Protein AF-W5SYW7-F1 (afdb_monomer_lite)

Radius of gyration: 15.87 Å; chains: 1; bounding box: 32×32×48 Å

Structure (mmCIF, N/CA/C/O backbone):
data_AF-W5SYW7-F1
#
_entry.id   AF-W5SYW7-F1
#
loop_
_atom_site.group_PDB
_atom_site.id
_atom_site.type_symbol
_atom_site.label_atom_id
_atom_site.label_alt_id
_atom_site.label_comp_id
_atom_site.label_asym_id
_atom_site.label_entity_id
_atom_site.label_seq_id
_atom_site.pdbx_PDB_ins_code
_atom_site.Cartn_x
_atom_site.Cartn_y
_atom_site.Cartn_z
_atom_site.occupancy
_atom_site.B_iso_or_equiv
_atom_site.auth_seq_id
_atom_site.auth_comp_id
_atom_site.auth_asym_id
_atom_site.auth_atom_id
_atom_site.pdbx_PDB_model_num
ATOM 1 N N . PHE A 1 1 ? -12.597 -3.286 10.436 1.00 95.12 1 PHE A N 1
ATOM 2 C CA . PHE A 1 1 ? -11.379 -3.045 9.643 1.00 95.12 1 PHE A CA 1
ATOM 3 C C . PHE A 1 1 ? -10.187 -2.833 10.575 1.00 95.12 1 PHE A C 1
ATOM 5 O O . PHE A 1 1 ? -10.338 -2.156 11.588 1.00 95.12 1 PHE A O 1
ATOM 12 N N . LEU A 1 2 ? -9.051 -3.466 10.286 1.00 96.25 2 LEU A N 1
ATOM 13 C CA . LEU A 1 2 ? -7.802 -3.443 11.066 1.00 96.25 2 LEU A CA 1
ATOM 14 C C . LEU A 1 2 ? -6.647 -2.759 10.312 1.00 96.25 2 LEU A C 1
ATOM 16 O O . LEU A 1 2 ? -5.573 -2.573 10.881 1.00 96.25 2 LEU A O 1
ATOM 20 N N . GLY A 1 3 ? -6.839 -2.409 9.040 1.00 96.50 3 GLY A N 1
ATOM 21 C CA . GLY A 1 3 ? -5.855 -1.696 8.229 1.00 96.50 3 GLY A CA 1
ATOM 22 C C . GLY A 1 3 ? -5.558 -2.381 6.901 1.00 96.50 3 GLY A C 1
ATOM 23 O O . GLY A 1 3 ? -6.062 -3.470 6.622 1.00 96.50 3 GLY A O 1
ATOM 24 N N . ILE A 1 4 ? -4.720 -1.718 6.110 1.00 97.69 4 ILE A N 1
ATOM 25 C CA . ILE A 1 4 ? -4.227 -2.194 4.814 1.00 97.69 4 ILE A CA 1
ATOM 26 C C . ILE A 1 4 ? -2.773 -2.649 4.961 1.00 97.69 4 ILE A C 1
ATOM 28 O O . ILE A 1 4 ? -2.023 -2.130 5.790 1.00 97.69 4 ILE A O 1
ATOM 32 N N . SER A 1 5 ? -2.356 -3.637 4.179 1.00 96.31 5 SER A N 1
ATOM 33 C CA . SER A 1 5 ? -0.953 -4.035 4.048 1.00 96.31 5 SER A CA 1
ATOM 34 C C . SER A 1 5 ? -0.642 -4.442 2.610 1.00 96.31 5 SER A C 1
ATOM 36 O O . SER A 1 5 ? -1.509 -4.954 1.910 1.00 96.31 5 SER A O 1
ATOM 38 N N . TYR A 1 6 ? 0.596 -4.225 2.167 1.00 95.75 6 TYR A N 1
ATOM 39 C CA . TYR A 1 6 ? 1.054 -4.609 0.831 1.00 95.75 6 TYR A CA 1
ATOM 40 C C . TYR A 1 6 ? 2.070 -5.727 0.934 1.00 95.75 6 TYR A C 1
ATOM 42 O O . TYR A 1 6 ? 2.995 -5.680 1.750 1.00 95.75 6 TYR A O 1
ATOM 50 N N . TRP A 1 7 ? 1.933 -6.712 0.060 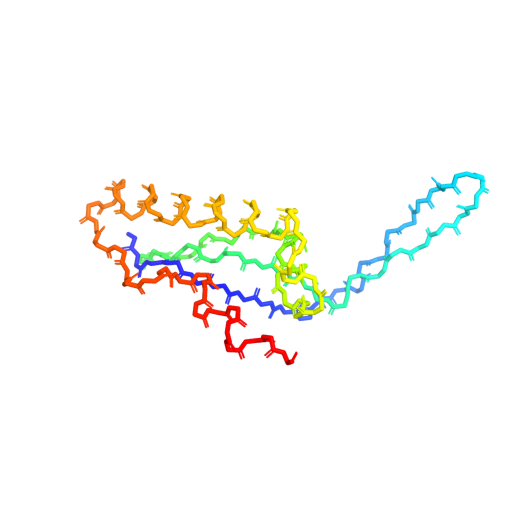1.00 93.31 7 TRP A N 1
ATOM 51 C CA . TRP A 1 7 ? 2.792 -7.882 0.071 1.00 93.31 7 TRP A CA 1
ATOM 52 C C . TRP A 1 7 ? 2.964 -8.448 -1.333 1.00 93.31 7 TRP A C 1
ATOM 54 O O . TRP A 1 7 ? 2.255 -8.11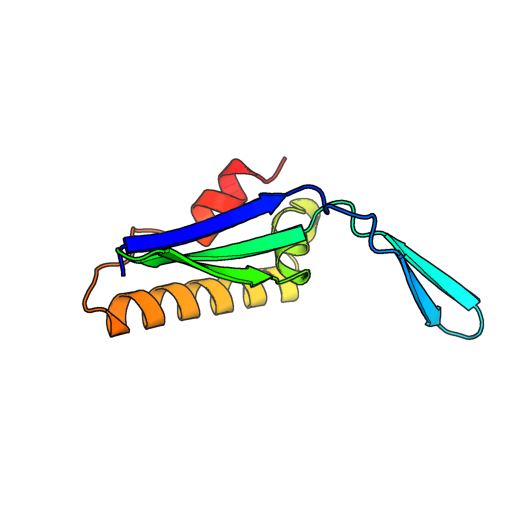3 -2.282 1.00 93.31 7 TRP A O 1
ATOM 64 N N . TYR A 1 8 ? 3.939 -9.340 -1.450 1.00 91.44 8 TYR A N 1
ATOM 65 C CA . TYR A 1 8 ? 4.051 -10.234 -2.585 1.00 91.44 8 TYR A CA 1
ATOM 66 C C . TYR A 1 8 ? 4.451 -11.618 -2.099 1.00 91.44 8 TYR A C 1
ATOM 68 O O . TYR A 1 8 ? 5.140 -11.758 -1.087 1.00 91.44 8 TYR A O 1
ATOM 76 N N . ARG A 1 9 ? 4.055 -12.645 -2.844 1.00 87.50 9 ARG A N 1
ATOM 77 C CA . ARG A 1 9 ? 4.486 -14.028 -2.611 1.00 87.50 9 ARG A CA 1
ATOM 78 C C . ARG A 1 9 ? 4.919 -14.681 -3.912 1.00 87.50 9 ARG A C 1
ATOM 80 O O . ARG A 1 9 ? 4.524 -14.234 -4.989 1.00 87.50 9 ARG A O 1
ATOM 87 N N . LYS A 1 10 ? 5.723 -15.740 -3.815 1.00 84.31 10 LYS A N 1
ATOM 88 C CA . LYS A 1 10 ? 5.916 -16.633 -4.960 1.00 84.31 10 LYS A CA 1
ATOM 89 C C . LYS A 1 10 ? 4.565 -17.284 -5.284 1.00 84.31 10 LYS A C 1
ATOM 91 O O . LYS A 1 10 ? 3.851 -17.652 -4.346 1.00 84.31 10 LYS A O 1
ATOM 96 N N . PRO A 1 11 ? 4.173 -17.364 -6.561 1.00 79.25 11 PRO A N 1
ATOM 97 C CA . PRO A 1 11 ? 2.957 -18.073 -6.921 1.00 79.25 11 PRO A CA 1
ATOM 98 C C . PRO A 1 11 ? 3.094 -19.563 -6.583 1.00 79.25 11 PRO A C 1
ATOM 100 O O . PRO A 1 11 ? 4.196 -20.106 -6.596 1.00 79.25 11 PRO A O 1
ATOM 103 N N . ILE A 1 12 ? 1.965 -20.213 -6.287 1.00 73.75 12 ILE A N 1
ATOM 104 C CA . ILE A 1 12 ? 1.912 -21.659 -6.001 1.00 73.75 12 ILE A CA 1
ATOM 105 C C . ILE A 1 12 ? 2.274 -22.462 -7.263 1.00 73.75 12 ILE A C 1
ATOM 107 O O . ILE A 1 12 ? 2.941 -23.485 -7.179 1.00 73.75 12 ILE A O 1
ATOM 111 N N . GLN A 1 13 ? 1.899 -21.947 -8.436 1.00 69.69 13 GLN A N 1
ATOM 112 C CA . GLN A 1 13 ? 2.277 -22.472 -9.742 1.00 69.69 13 GLN A CA 1
ATOM 113 C C . GLN A 1 13 ? 2.750 -21.314 -10.621 1.00 69.69 13 GLN A C 1
ATOM 115 O O . GLN A 1 13 ? 2.144 -20.244 -10.605 1.00 69.69 13 GLN A O 1
ATOM 120 N N . ASN A 1 14 ? 3.830 -21.503 -11.381 1.00 67.19 14 ASN A N 1
ATOM 121 C CA . ASN A 1 14 ? 4.315 -20.472 -12.297 1.00 67.19 14 ASN A CA 1
ATOM 122 C C . ASN A 1 14 ? 3.221 -20.129 -13.317 1.00 67.19 14 ASN A C 1
ATOM 124 O O . ASN A 1 14 ? 2.874 -20.952 -14.161 1.00 67.19 14 ASN A O 1
ATOM 128 N N . VAL A 1 15 ? 2.686 -18.910 -13.235 1.00 66.19 15 VAL A N 1
ATOM 129 C CA . VAL A 1 15 ? 1.710 -18.413 -14.207 1.00 66.19 15 VAL A CA 1
ATOM 130 C C . VAL A 1 15 ? 2.489 -17.967 -15.439 1.00 66.19 15 VAL A C 1
ATOM 132 O O . VAL A 1 15 ? 3.239 -16.988 -15.379 1.00 66.19 15 VAL A O 1
ATOM 135 N N . ILE A 1 16 ? 2.347 -18.728 -16.525 1.00 69.69 16 ILE A N 1
ATOM 136 C CA . ILE A 1 16 ? 2.914 -18.424 -17.840 1.00 69.69 16 ILE A CA 1
ATOM 137 C C . ILE A 1 16 ? 1.766 -17.953 -18.727 1.00 69.69 16 ILE A C 1
ATOM 139 O O . ILE A 1 16 ? 0.947 -18.762 -19.162 1.00 69.69 16 ILE A O 1
ATOM 143 N N . THR A 1 17 ? 1.713 -16.658 -19.018 1.00 72.38 17 THR A N 1
ATOM 144 C CA . THR A 1 17 ? 0.730 -16.105 -19.953 1.00 72.38 17 THR A CA 1
ATOM 145 C C . THR A 1 17 ? 1.383 -15.973 -21.319 1.00 72.38 17 THR A C 1
ATOM 147 O O . THR A 1 17 ? 2.321 -15.195 -21.495 1.00 72.38 17 THR A O 1
ATOM 150 N N . LYS A 1 18 ? 0.906 -16.746 -22.297 1.00 80.75 18 LYS A N 1
ATOM 151 C CA . LYS A 1 18 ? 1.318 -16.610 -23.699 1.00 80.75 18 LYS A CA 1
ATOM 152 C C . LYS A 1 18 ? 0.406 -15.596 -24.386 1.00 80.75 18 LYS A C 1
ATOM 154 O O . LYS A 1 18 ? -0.808 -15.675 -24.230 1.00 80.75 18 LYS A O 1
ATOM 159 N N . TYR A 1 19 ? 0.979 -14.660 -25.128 1.00 79.62 19 TYR A N 1
ATOM 160 C CA . TYR A 1 19 ? 0.235 -13.666 -25.898 1.00 79.62 19 TYR A CA 1
ATOM 161 C C . TYR A 1 19 ? 0.952 -13.374 -27.214 1.00 79.62 19 TYR A C 1
ATOM 163 O O . TYR A 1 19 ? 2.168 -13.532 -27.322 1.00 79.62 19 TYR A O 1
ATOM 171 N N . GLN A 1 20 ? 0.193 -12.965 -28.223 1.00 80.69 20 GLN A N 1
ATOM 172 C CA . GLN A 1 20 ? 0.721 -12.652 -29.543 1.00 80.69 20 GLN A CA 1
ATOM 173 C C . GLN A 1 20 ? 0.835 -11.135 -29.690 1.00 80.69 20 GLN A C 1
ATOM 175 O O . GLN A 1 20 ? -0.135 -10.412 -29.476 1.00 80.69 20 GLN A O 1
ATOM 180 N N . GLU A 1 21 ? 2.019 -10.650 -30.048 1.00 82.75 21 GLU A N 1
ATOM 181 C CA . GLU A 1 21 ? 2.275 -9.232 -30.303 1.00 82.75 21 GLU A CA 1
ATOM 182 C C . GLU A 1 21 ? 2.998 -9.115 -31.647 1.00 82.75 21 GLU A C 1
ATOM 184 O O . GLU A 1 21 ? 4.073 -9.685 -31.824 1.00 82.75 21 GLU A O 1
ATOM 189 N N . ASN A 1 22 ? 2.388 -8.423 -32.614 1.00 85.69 22 ASN A N 1
ATOM 190 C CA . ASN A 1 22 ? 2.909 -8.260 -33.981 1.00 85.69 22 ASN A CA 1
ATOM 191 C C . ASN A 1 22 ? 3.267 -9.588 -34.682 1.00 85.69 22 ASN A C 1
ATOM 193 O O . ASN A 1 22 ? 4.288 -9.688 -35.354 1.00 85.69 22 ASN A O 1
ATOM 197 N N . GLY A 1 23 ? 2.455 -10.633 -34.489 1.00 85.62 23 GLY A N 1
ATOM 198 C CA . GLY A 1 23 ? 2.700 -11.955 -35.084 1.00 85.62 23 GLY A CA 1
ATOM 199 C C . GLY A 1 23 ? 3.752 -12.805 -34.362 1.00 85.62 23 GLY A C 1
ATOM 200 O O . GLY A 1 23 ? 3.905 -13.977 -34.691 1.00 85.62 23 GLY A O 1
ATOM 201 N N . VAL A 1 24 ? 4.429 -12.264 -33.344 1.00 86.56 24 VAL A N 1
ATOM 202 C CA . VAL A 1 24 ? 5.412 -12.995 -32.537 1.00 86.56 24 VAL A CA 1
ATOM 203 C C . VAL A 1 24 ? 4.761 -13.474 -31.243 1.00 86.56 24 VAL A C 1
ATOM 205 O O . VAL A 1 24 ? 4.181 -12.689 -30.488 1.00 86.56 24 VAL A O 1
ATOM 208 N N . MET A 1 25 ? 4.879 -14.772 -30.963 1.00 85.38 25 MET A N 1
ATOM 209 C CA . MET A 1 25 ? 4.448 -15.351 -29.692 1.00 85.38 25 MET A CA 1
ATOM 210 C C . MET A 1 25 ? 5.406 -14.938 -28.574 1.00 85.38 25 MET A C 1
ATOM 212 O O . MET A 1 25 ? 6.587 -15.282 -28.588 1.00 85.38 25 MET A O 1
ATOM 216 N N . LYS A 1 26 ? 4.882 -14.225 -27.579 1.00 82.94 26 LYS A N 1
ATOM 217 C CA . LYS A 1 26 ? 5.585 -13.854 -26.350 1.00 82.94 26 LYS A CA 1
ATOM 218 C C . LYS A 1 26 ? 5.001 -14.618 -25.168 1.00 82.94 26 LYS A C 1
ATOM 220 O O . LYS A 1 26 ? 3.832 -14.996 -25.161 1.00 82.94 26 LYS A O 1
ATOM 225 N N . ALA A 1 27 ? 5.827 -14.848 -24.156 1.00 74.12 27 ALA A N 1
ATOM 226 C CA . ALA A 1 27 ? 5.402 -15.432 -22.893 1.00 74.12 27 ALA A CA 1
ATOM 227 C C . ALA A 1 27 ? 5.850 -14.525 -21.747 1.00 74.12 27 ALA A C 1
ATOM 229 O O . ALA A 1 27 ? 7.020 -14.153 -21.671 1.00 74.12 27 ALA A O 1
ATOM 230 N N . SER A 1 28 ? 4.928 -14.173 -20.855 1.00 66.00 28 SER A N 1
ATOM 231 C CA . SER A 1 28 ? 5.242 -13.501 -19.599 1.00 66.00 28 SER A CA 1
ATOM 232 C C . SER A 1 28 ? 5.117 -14.489 -18.446 1.00 66.00 28 SER A C 1
ATOM 234 O O . SER A 1 28 ? 4.141 -15.229 -18.325 1.00 66.00 28 SER A O 1
ATOM 236 N N . THR A 1 29 ? 6.140 -14.521 -17.597 1.00 67.06 29 THR A N 1
ATOM 237 C CA . THR A 1 29 ? 6.149 -15.328 -16.376 1.00 67.06 29 THR A CA 1
ATOM 238 C C . THR A 1 29 ? 5.983 -14.416 -15.171 1.00 67.06 29 THR A C 1
ATOM 240 O O . THR A 1 29 ? 6.785 -13.497 -14.976 1.00 67.06 29 THR A O 1
ATOM 243 N N . PHE A 1 30 ? 4.998 -14.685 -14.320 1.00 67.50 30 PHE A N 1
ATOM 244 C CA . PHE A 1 30 ? 4.863 -13.976 -13.049 1.00 67.50 30 PHE A CA 1
ATOM 245 C C . PHE A 1 30 ? 5.705 -14.673 -11.980 1.00 67.50 30 PHE A C 1
ATOM 247 O O . PHE A 1 30 ? 5.296 -15.681 -11.421 1.00 67.50 30 PHE A O 1
ATOM 254 N N . SER A 1 31 ? 6.888 -14.137 -11.668 1.00 73.75 31 SER A N 1
ATOM 255 C CA . SER A 1 31 ? 7.747 -14.682 -10.598 1.00 73.75 31 SER A CA 1
ATOM 256 C C . SER A 1 31 ? 7.235 -14.356 -9.189 1.00 73.75 31 SER A C 1
ATOM 258 O O . SER A 1 31 ? 7.611 -15.005 -8.209 1.00 73.75 31 SER A O 1
ATOM 260 N N . LYS A 1 32 ? 6.375 -13.337 -9.080 1.00 85.06 32 LYS A N 1
ATOM 261 C CA . LYS A 1 32 ? 5.756 -12.860 -7.844 1.00 85.06 32 LYS A CA 1
ATOM 262 C C . LYS A 1 32 ? 4.326 -12.424 -8.117 1.00 85.06 32 LYS A C 1
ATOM 264 O O . LYS A 1 32 ? 4.048 -11.774 -9.122 1.00 85.06 32 LYS A O 1
ATOM 269 N N . VAL A 1 33 ? 3.449 -12.735 -7.175 1.00 86.94 33 VAL A N 1
ATOM 270 C CA . VAL A 1 33 ? 2.065 -12.270 -7.146 1.00 86.94 33 VAL A CA 1
ATOM 271 C C . VAL A 1 33 ? 1.961 -11.194 -6.076 1.00 86.94 33 VAL A C 1
ATOM 273 O O . VAL A 1 33 ? 2.238 -11.457 -4.904 1.00 86.94 33 VAL A O 1
ATOM 276 N N . TYR A 1 34 ? 1.598 -9.990 -6.503 1.00 90.88 34 TYR A N 1
ATOM 277 C CA . TYR A 1 34 ? 1.491 -8.796 -5.672 1.00 90.88 34 TYR A CA 1
ATOM 278 C C . TYR A 1 34 ? 0.044 -8.584 -5.252 1.00 90.88 34 TYR A C 1
ATOM 280 O O . TYR A 1 34 ? -0.874 -8.843 -6.034 1.00 90.88 34 TYR A O 1
ATOM 288 N N . TYR A 1 35 ? -0.163 -8.137 -4.017 1.00 92.94 35 TYR A N 1
ATOM 289 C CA . TYR A 1 35 ? -1.505 -7.931 -3.498 1.00 92.94 35 TYR A CA 1
ATOM 290 C C . TYR A 1 35 ? -1.580 -6.862 -2.415 1.00 92.94 35 TYR A C 1
ATOM 292 O O . TYR A 1 35 ? -0.615 -6.587 -1.695 1.00 92.94 35 TYR A O 1
ATOM 300 N N . ILE A 1 36 ? -2.783 -6.307 -2.302 1.00 95.69 36 ILE A N 1
ATOM 301 C CA . ILE A 1 36 ? -3.241 -5.491 -1.186 1.00 95.69 36 ILE A CA 1
ATOM 302 C C . ILE A 1 36 ? -4.046 -6.401 -0.259 1.00 95.69 36 ILE A C 1
ATOM 304 O O . ILE A 1 36 ? -4.976 -7.079 -0.695 1.00 95.69 36 ILE A O 1
ATOM 308 N N . GLU A 1 37 ? -3.690 -6.433 1.015 1.00 97.12 37 GLU A N 1
ATOM 309 C CA . GLU A 1 37 ? -4.442 -7.111 2.063 1.00 97.12 37 GLU A CA 1
ATOM 310 C C . GLU A 1 37 ? -5.267 -6.084 2.843 1.00 97.12 37 GLU A C 1
ATOM 312 O O . GLU A 1 37 ? -4.717 -5.198 3.500 1.00 97.12 37 GLU A O 1
ATOM 317 N N . PHE A 1 38 ? -6.589 -6.233 2.816 1.00 97.62 38 PHE A N 1
ATOM 318 C CA . PHE A 1 38 ? -7.506 -5.511 3.694 1.00 97.62 38 PHE A CA 1
ATOM 319 C C . PHE A 1 38 ? -7.823 -6.397 4.895 1.00 97.62 38 PHE A C 1
ATOM 321 O O . PHE A 1 38 ? -8.473 -7.435 4.759 1.00 97.62 38 PHE A O 1
ATOM 328 N N . ARG A 1 39 ? -7.361 -6.000 6.081 1.00 97.44 39 ARG A N 1
ATOM 329 C CA . ARG A 1 39 ? -7.456 -6.819 7.295 1.00 97.44 39 ARG A CA 1
ATOM 330 C C . ARG A 1 39 ? -8.725 -6.504 8.077 1.00 97.44 39 ARG A C 1
ATOM 332 O O . ARG A 1 39 ? -9.070 -5.338 8.297 1.00 97.44 39 ARG A O 1
ATOM 339 N N . PHE A 1 40 ? -9.388 -7.529 8.593 1.00 97.12 40 PHE A N 1
ATOM 340 C CA . PHE A 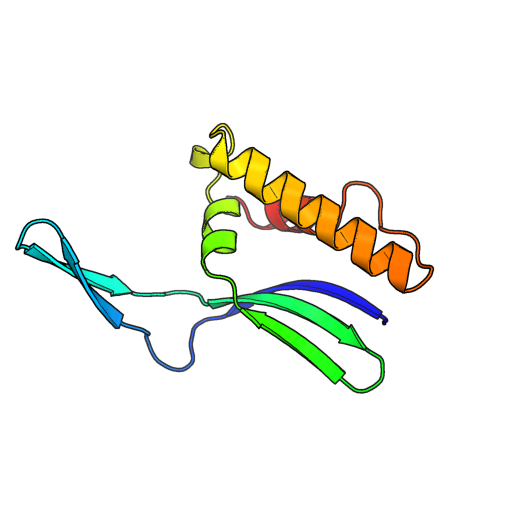1 40 ? -10.586 -7.435 9.428 1.00 97.12 40 PHE A CA 1
ATOM 341 C C . PHE A 1 40 ? -10.477 -8.379 10.631 1.00 97.12 40 PHE A C 1
ATOM 343 O O . PHE A 1 40 ? -9.619 -9.250 10.687 1.00 97.12 40 PHE A O 1
ATOM 350 N N . LYS A 1 41 ? -11.360 -8.218 11.627 1.00 96.69 41 LYS A N 1
ATOM 351 C CA . LYS A 1 41 ? -11.339 -9.064 12.835 1.00 96.69 41 LYS A CA 1
ATOM 352 C C . LYS A 1 41 ? -11.595 -10.549 12.538 1.00 96.69 41 LYS A C 1
ATOM 354 O O . LYS A 1 41 ? -11.092 -11.397 13.255 1.00 96.69 41 LYS A O 1
ATOM 359 N N . LYS A 1 42 ? -12.394 -10.844 11.508 1.00 96.38 42 LYS A N 1
ATOM 360 C CA . LYS A 1 42 ? -12.810 -12.204 11.132 1.00 96.38 42 LYS A CA 1
ATOM 361 C C . LYS A 1 42 ? -12.034 -12.771 9.932 1.00 96.38 42 LYS A C 1
ATOM 363 O O . LYS A 1 42 ? -12.444 -13.781 9.379 1.00 96.38 42 LYS A O 1
ATOM 368 N N . GLY A 1 43 ? -10.958 -12.111 9.501 1.00 96.31 43 GLY A N 1
ATOM 369 C CA . GLY A 1 43 ? -10.167 -12.528 8.341 1.00 96.31 43 GLY A CA 1
ATOM 370 C C . GLY A 1 43 ? -9.686 -11.354 7.494 1.00 96.31 43 GLY A C 1
ATOM 371 O O . GLY A 1 43 ? -9.787 -10.198 7.904 1.00 96.31 43 GLY A O 1
ATOM 372 N N . SER A 1 44 ? -9.191 -11.653 6.297 1.00 97.00 44 SER A N 1
ATOM 373 C CA . SER A 1 44 ? -8.645 -10.664 5.364 1.00 97.00 44 SER A CA 1
ATOM 374 C C . SER A 1 44 ? -9.228 -10.841 3.965 1.00 97.00 44 SER A C 1
ATOM 376 O O . SER A 1 44 ? -9.532 -11.956 3.545 1.00 97.00 44 SER A O 1
ATOM 378 N N . VAL A 1 45 ? -9.346 -9.735 3.232 1.00 96.38 45 VAL A N 1
ATOM 379 C CA . VAL A 1 45 ? -9.637 -9.730 1.793 1.00 96.38 45 VAL A CA 1
ATOM 380 C C . VAL A 1 45 ? -8.341 -9.424 1.050 1.00 96.38 45 VAL A C 1
ATOM 382 O O . VAL A 1 45 ? -7.687 -8.419 1.330 1.00 96.38 45 VAL A O 1
ATOM 385 N N . PHE A 1 46 ? -7.975 -10.286 0.103 1.00 93.62 46 PHE A N 1
ATOM 386 C CA . PHE A 1 46 ? -6.766 -10.147 -0.706 1.00 93.62 46 PHE A CA 1
ATOM 387 C C . PHE A 1 46 ? -7.129 -9.688 -2.117 1.00 93.62 46 PHE A C 1
ATOM 389 O O . PHE A 1 46 ? -7.835 -10.390 -2.837 1.00 93.62 46 PHE A O 1
ATOM 396 N N . CYS A 1 47 ? -6.626 -8.525 -2.519 1.00 92.19 47 CYS A N 1
ATOM 397 C CA . CYS A 1 47 ? -6.793 -7.990 -3.865 1.00 92.19 47 CYS A CA 1
ATOM 398 C C . CYS A 1 47 ? -5.480 -8.133 -4.637 1.00 92.19 47 CYS A C 1
ATOM 400 O O . CYS A 1 47 ? -4.496 -7.462 -4.326 1.00 92.19 47 CYS A O 1
ATOM 402 N N . TYR A 1 48 ? -5.458 -9.033 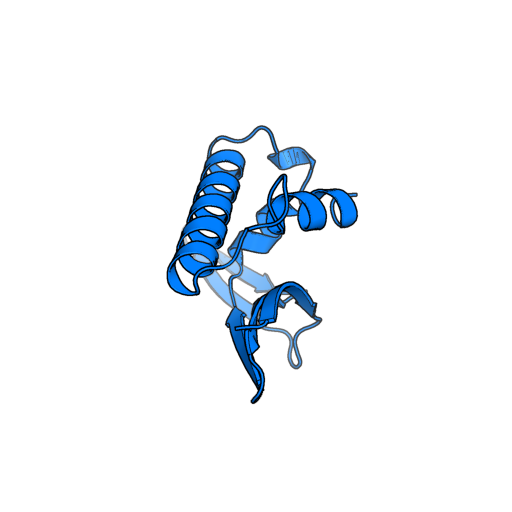-5.617 1.00 88.44 48 TYR A N 1
ATOM 403 C CA . TYR A 1 48 ? -4.281 -9.315 -6.435 1.00 88.44 48 TYR A CA 1
ATOM 404 C C . TYR A 1 48 ? -4.182 -8.330 -7.600 1.00 88.44 48 TYR A C 1
ATOM 406 O O . TYR A 1 48 ? -5.101 -8.244 -8.409 1.00 88.44 48 TYR A O 1
ATOM 414 N N . ILE A 1 49 ? -3.071 -7.594 -7.681 1.00 87.06 49 ILE A N 1
ATOM 415 C CA . ILE A 1 49 ? -2.858 -6.536 -8.680 1.00 87.06 49 ILE A CA 1
ATOM 416 C C . ILE A 1 49 ? -1.419 -6.629 -9.188 1.00 87.06 49 ILE A C 1
ATOM 418 O O . ILE A 1 49 ? -0.469 -6.384 -8.440 1.00 87.06 49 ILE A O 1
ATOM 422 N N . GLY A 1 50 ? -1.242 -6.983 -10.462 1.00 82.69 50 GLY A N 1
ATOM 423 C CA . GLY A 1 50 ? 0.081 -7.190 -11.059 1.00 82.69 50 GLY A CA 1
ATOM 424 C C . GLY A 1 50 ? 0.870 -5.892 -11.228 1.00 82.69 50 GLY A C 1
ATOM 425 O O . GLY A 1 50 ? 2.087 -5.864 -11.042 1.00 82.69 50 GLY A O 1
ATOM 426 N N . GLU A 1 51 ? 0.179 -4.794 -11.510 1.00 84.81 51 GLU A N 1
ATOM 427 C CA . GLU A 1 51 ? 0.734 -3.473 -11.800 1.00 84.81 51 GLU A CA 1
ATOM 428 C C . GLU A 1 51 ? 1.468 -2.867 -10.597 1.00 84.81 51 GLU A C 1
ATOM 430 O O . GLU A 1 51 ? 2.403 -2.090 -10.781 1.00 84.81 51 GLU A O 1
ATOM 435 N N . ILE A 1 52 ? 1.141 -3.281 -9.365 1.00 89.00 52 ILE A N 1
ATOM 436 C CA . ILE A 1 52 ? 1.858 -2.858 -8.148 1.00 89.00 52 ILE A CA 1
ATOM 437 C C . ILE A 1 52 ? 3.336 -3.274 -8.202 1.00 89.00 52 ILE A C 1
ATOM 439 O O . ILE A 1 52 ? 4.191 -2.594 -7.635 1.00 89.00 52 ILE A O 1
ATOM 443 N N . SER A 1 53 ? 3.674 -4.338 -8.941 1.00 88.12 53 SER A N 1
ATOM 444 C CA . SER A 1 53 ? 5.068 -4.736 -9.180 1.00 88.12 53 SER A CA 1
ATOM 445 C C . SER A 1 53 ? 5.911 -3.613 -9.789 1.00 88.12 53 SER A C 1
ATOM 447 O O . SER A 1 53 ? 7.100 -3.495 -9.486 1.00 88.12 53 SER A O 1
ATOM 449 N N . TYR A 1 54 ? 5.291 -2.750 -10.599 1.00 88.62 54 TYR A N 1
ATOM 450 C CA . TYR A 1 54 ? 5.943 -1.619 -11.244 1.00 88.62 54 TYR A CA 1
ATOM 451 C C . TYR A 1 54 ? 6.426 -0.579 -10.230 1.00 88.62 54 TYR A C 1
ATOM 453 O O . TYR A 1 54 ? 7.442 0.076 -10.458 1.00 88.62 54 TYR A O 1
ATOM 461 N N . LEU A 1 55 ? 5.749 -0.470 -9.083 1.00 91.38 55 LEU A N 1
ATOM 462 C CA . LEU A 1 55 ? 6.105 0.467 -8.019 1.00 91.38 55 LEU A CA 1
ATOM 463 C C . LEU A 1 55 ? 7.404 0.091 -7.302 1.00 91.38 55 LEU A C 1
ATOM 465 O O . LEU A 1 55 ? 8.024 0.936 -6.669 1.00 91.38 55 LEU A O 1
ATOM 469 N N . LEU A 1 56 ? 7.862 -1.154 -7.423 1.00 90.31 56 LEU A N 1
ATOM 470 C CA . LEU A 1 56 ? 9.128 -1.590 -6.827 1.00 90.31 56 LEU A CA 1
ATOM 471 C C . LEU A 1 56 ? 10.348 -1.347 -7.725 1.00 90.31 56 LEU A C 1
ATOM 473 O O . LEU A 1 56 ? 11.468 -1.657 -7.329 1.00 90.31 56 LEU A O 1
ATOM 477 N N . ARG A 1 57 ? 10.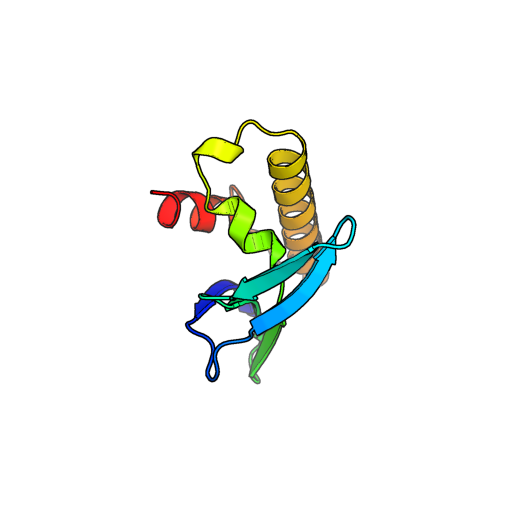144 -0.804 -8.929 1.00 88.88 57 ARG A N 1
ATOM 478 C CA . ARG A 1 57 ? 11.200 -0.527 -9.907 1.00 88.88 57 ARG A CA 1
ATOM 479 C C . ARG A 1 57 ? 11.669 0.916 -9.760 1.00 88.88 57 ARG A C 1
ATOM 481 O O . ARG A 1 57 ? 11.049 1.831 -10.309 1.00 88.88 57 ARG A O 1
ATOM 488 N N . LYS A 1 58 ? 12.748 1.133 -9.005 1.00 86.38 58 LYS A N 1
ATOM 489 C CA . LYS A 1 58 ? 13.270 2.471 -8.680 1.00 86.38 58 LYS A CA 1
ATOM 490 C C . LYS A 1 58 ? 13.596 3.290 -9.932 1.00 86.38 58 LYS A C 1
ATOM 492 O O . LYS A 1 58 ? 13.316 4.488 -9.974 1.00 86.38 58 LYS A O 1
ATOM 497 N N . GLU A 1 59 ? 14.064 2.639 -10.996 1.00 88.06 59 GLU A N 1
ATOM 498 C CA . GLU A 1 59 ? 14.358 3.250 -12.297 1.00 88.06 59 GLU A CA 1
ATOM 499 C C . GLU A 1 59 ? 13.115 3.823 -13.004 1.00 88.06 59 GLU A C 1
ATOM 501 O O . GLU A 1 59 ? 13.221 4.606 -13.951 1.00 88.06 59 GLU A O 1
ATOM 506 N N . LYS A 1 60 ? 11.912 3.437 -12.562 1.00 85.50 60 LYS A N 1
ATOM 507 C CA . LYS A 1 60 ? 10.631 3.886 -13.119 1.00 85.50 60 LYS A CA 1
ATOM 508 C C . LYS A 1 60 ? 9.935 4.952 -12.273 1.00 85.50 60 LYS A C 1
ATOM 510 O O . LYS A 1 60 ? 8.930 5.488 -12.737 1.00 85.50 60 LYS A O 1
ATOM 515 N N . SER A 1 61 ? 10.472 5.298 -11.102 1.00 85.75 61 SER A N 1
ATOM 516 C CA . SER A 1 61 ? 9.873 6.243 -10.140 1.00 85.75 61 SER A CA 1
ATOM 517 C C . SER A 1 61 ? 9.542 7.619 -10.739 1.00 85.75 61 SER A C 1
ATOM 519 O O . SER A 1 61 ? 8.513 8.218 -10.429 1.00 85.75 61 SER A O 1
ATOM 521 N N . ASN A 1 62 ? 10.355 8.088 -11.687 1.00 87.31 62 ASN A N 1
ATOM 522 C CA . ASN A 1 62 ? 10.153 9.375 -12.358 1.00 87.31 62 ASN A CA 1
ATOM 523 C C . ASN A 1 62 ? 9.113 9.345 -13.490 1.00 87.31 62 ASN A C 1
ATOM 525 O O . ASN A 1 62 ? 8.777 10.392 -14.044 1.00 87.31 62 ASN A O 1
ATOM 529 N N . LYS A 1 63 ? 8.586 8.173 -13.870 1.00 93.69 63 LYS A N 1
ATOM 530 C CA . LYS A 1 63 ? 7.618 8.060 -14.970 1.00 93.69 63 LYS A CA 1
ATOM 531 C C . LYS A 1 63 ? 6.233 8.542 -14.529 1.00 93.69 63 LYS A C 1
ATOM 533 O O . LYS A 1 63 ? 5.767 8.211 -13.444 1.00 93.69 63 LYS A O 1
ATOM 538 N N . LYS A 1 64 ? 5.521 9.239 -15.424 1.00 92.69 64 LYS A N 1
ATOM 539 C CA . LYS A 1 64 ? 4.145 9.730 -15.194 1.00 92.69 64 LYS A CA 1
ATOM 540 C C . LYS A 1 64 ? 3.204 8.630 -14.688 1.00 92.69 64 LYS A C 1
ATOM 542 O O . LYS A 1 64 ? 2.471 8.841 -13.730 1.00 92.69 64 LYS A O 1
ATOM 547 N N . TYR A 1 65 ? 3.275 7.447 -15.300 1.00 90.12 65 TYR A N 1
ATOM 548 C CA . TYR A 1 65 ? 2.467 6.294 -14.900 1.00 90.12 65 TYR A CA 1
ATOM 549 C C . TYR A 1 65 ? 2.735 5.854 -13.454 1.00 90.12 65 TYR A C 1
ATOM 551 O O . TYR A 1 65 ? 1.796 5.574 -12.720 1.00 90.12 65 TYR A O 1
ATOM 559 N N . TYR A 1 66 ? 4.003 5.847 -13.030 1.00 92.88 66 TYR A N 1
ATOM 560 C CA . TYR A 1 66 ? 4.375 5.493 -11.662 1.00 92.88 66 TYR A CA 1
ATOM 561 C C . TYR A 1 66 ? 3.715 6.444 -10.660 1.00 92.88 66 TYR A C 1
ATOM 563 O O . TYR A 1 66 ? 3.032 5.994 -9.745 1.00 92.88 66 TYR A O 1
ATOM 571 N N . LYS A 1 67 ? 3.872 7.758 -10.871 1.00 93.44 67 LYS A N 1
ATOM 572 C CA . LYS A 1 67 ? 3.313 8.787 -9.982 1.00 93.44 67 LYS A CA 1
ATOM 573 C C . LYS A 1 67 ? 1.789 8.680 -9.894 1.00 93.44 67 LYS A C 1
ATOM 575 O O . LYS A 1 67 ? 1.248 8.592 -8.799 1.00 93.44 67 LYS A O 1
ATOM 580 N N . SER A 1 68 ? 1.124 8.549 -11.043 1.00 94.44 68 SER A N 1
ATOM 581 C CA . SER A 1 68 ? -0.331 8.380 -11.107 1.00 94.44 68 SER A CA 1
ATOM 582 C C . SER A 1 68 ? -0.816 7.114 -10.390 1.00 94.44 68 SER A C 1
ATOM 584 O O . SER A 1 68 ? -1.840 7.144 -9.709 1.00 94.44 68 SER A O 1
ATOM 586 N N . LEU A 1 69 ? -0.085 5.998 -10.498 1.00 93.81 69 LEU A N 1
ATOM 587 C CA . LEU A 1 69 ? -0.435 4.765 -9.792 1.00 93.81 69 LEU A CA 1
ATOM 588 C C . LEU A 1 69 ? -0.299 4.927 -8.270 1.00 93.81 69 LEU A C 1
ATOM 590 O O . LEU A 1 69 ? -1.199 4.512 -7.541 1.00 93.81 69 LEU A O 1
ATOM 594 N N . VAL A 1 70 ? 0.775 5.567 -7.791 1.00 94.94 70 VAL A N 1
ATOM 595 C CA . VAL A 1 70 ? 0.958 5.868 -6.359 1.00 94.94 70 VAL A CA 1
ATOM 596 C C . VAL A 1 70 ? -0.165 6.764 -5.839 1.00 94.94 70 VAL A C 1
ATOM 598 O O . VAL A 1 70 ? -0.772 6.441 -4.823 1.00 94.94 70 VAL A O 1
ATOM 601 N N . GLU A 1 71 ? -0.497 7.842 -6.551 1.00 95.56 71 GLU A N 1
ATOM 602 C CA . GLU A 1 71 ? -1.575 8.768 -6.176 1.00 95.56 71 GLU A CA 1
ATOM 603 C C . GLU A 1 71 ? -2.938 8.074 -6.090 1.00 95.56 71 GLU A C 1
ATOM 605 O O . GLU A 1 71 ? -3.682 8.278 -5.130 1.00 95.56 71 GLU A O 1
ATOM 610 N N . ARG A 1 72 ? -3.265 7.202 -7.054 1.00 95.12 72 ARG A N 1
ATOM 611 C CA . ARG A 1 72 ? -4.518 6.429 -7.032 1.00 95.12 72 ARG A CA 1
ATOM 612 C C . ARG A 1 72 ? -4.591 5.495 -5.829 1.00 95.12 72 ARG A C 1
ATOM 614 O O . ARG A 1 72 ? -5.646 5.400 -5.207 1.00 95.12 72 ARG A O 1
ATOM 621 N N . ILE A 1 73 ? -3.488 4.829 -5.491 1.00 95.69 73 ILE A N 1
ATOM 622 C CA . ILE A 1 73 ? -3.434 3.937 -4.328 1.00 95.69 73 ILE A CA 1
ATOM 623 C C . ILE A 1 73 ? -3.533 4.740 -3.025 1.00 95.69 73 ILE A C 1
ATOM 625 O O . ILE A 1 73 ? -4.300 4.359 -2.148 1.00 95.69 73 ILE A O 1
ATOM 629 N N . LEU A 1 74 ? -2.842 5.878 -2.910 1.00 96.81 74 LEU A N 1
ATOM 630 C CA . LEU A 1 74 ? -2.964 6.780 -1.756 1.00 96.81 74 LEU A CA 1
ATOM 631 C C . LEU A 1 74 ? -4.396 7.303 -1.583 1.00 96.81 74 LEU A C 1
ATOM 633 O O . LEU A 1 74 ? -4.911 7.361 -0.466 1.00 96.81 74 LEU A O 1
ATOM 637 N N . CYS A 1 75 ? -5.067 7.646 -2.684 1.00 97.19 75 CYS A N 1
ATOM 638 C CA . CYS A 1 75 ? -6.469 8.051 -2.654 1.00 97.19 75 CYS A CA 1
ATOM 639 C C . CYS A 1 75 ? -7.368 6.914 -2.146 1.00 97.19 75 CYS A C 1
ATOM 641 O O . CYS A 1 75 ? -8.199 7.142 -1.267 1.00 97.19 75 CYS A O 1
ATOM 643 N N . LEU A 1 76 ? -7.151 5.686 -2.631 1.00 96.19 76 LEU A N 1
ATOM 644 C CA . LEU A 1 76 ? -7.867 4.496 -2.168 1.00 96.19 76 LEU A CA 1
ATOM 645 C C . LEU A 1 76 ? -7.623 4.224 -0.677 1.00 96.19 76 LEU A C 1
ATOM 647 O O . LEU A 1 76 ? -8.573 3.969 0.058 1.00 96.19 76 LEU A O 1
ATOM 651 N N . GLU A 1 77 ? -6.380 4.325 -0.201 1.00 97.19 77 GLU A N 1
ATOM 652 C CA . GLU A 1 77 ? -6.063 4.202 1.225 1.00 97.19 77 GLU A CA 1
ATOM 653 C C . GLU A 1 77 ? -6.846 5.211 2.062 1.00 97.19 77 GLU A C 1
ATOM 655 O O . GLU A 1 77 ? -7.476 4.828 3.048 1.00 97.19 77 GLU A O 1
ATOM 660 N N . ARG A 1 78 ? -6.847 6.484 1.647 1.00 97.44 78 ARG A N 1
ATOM 661 C CA . ARG A 1 78 ? -7.583 7.550 2.332 1.00 97.44 78 ARG A CA 1
ATOM 662 C C . ARG A 1 78 ? -9.078 7.248 2.382 1.00 97.44 78 ARG A C 1
ATOM 664 O O . ARG A 1 78 ? -9.643 7.256 3.469 1.00 97.44 78 ARG A O 1
ATOM 671 N N . GLN A 1 79 ? -9.686 6.924 1.241 1.00 97.50 79 GLN A N 1
ATOM 672 C CA . GLN A 1 79 ? -11.119 6.628 1.143 1.00 97.50 79 GLN A CA 1
ATOM 673 C C . GLN A 1 79 ? -11.524 5.428 2.004 1.00 97.50 79 GLN A C 1
ATOM 675 O O . GLN A 1 79 ? -12.535 5.478 2.697 1.00 97.50 79 GLN A O 1
ATOM 680 N N . VAL A 1 80 ? -10.730 4.353 2.011 1.00 97.25 80 VAL A N 1
ATOM 681 C CA . VAL A 1 80 ? -11.022 3.165 2.831 1.00 97.25 80 VAL A CA 1
ATOM 682 C C . VAL A 1 80 ? -10.907 3.486 4.320 1.00 97.25 80 VAL A C 1
ATOM 684 O O . VAL A 1 80 ? -11.750 3.065 5.111 1.00 97.25 80 VAL A O 1
ATOM 687 N N . TYR A 1 81 ? -9.876 4.226 4.728 1.00 97.75 81 TYR A N 1
ATOM 688 C CA . TYR A 1 81 ? -9.717 4.618 6.128 1.00 97.75 81 TYR A CA 1
ATOM 689 C C . TYR A 1 81 ? -10.834 5.559 6.592 1.00 97.75 81 TYR A C 1
ATOM 691 O O . TYR A 1 81 ? -11.388 5.337 7.670 1.00 97.75 81 TYR A O 1
ATOM 699 N N . GLU A 1 82 ? -11.211 6.532 5.764 1.00 97.62 82 GLU A N 1
ATOM 700 C CA . GLU A 1 82 ? -12.334 7.445 5.999 1.00 97.62 82 GLU A CA 1
ATOM 701 C C . GLU A 1 82 ? -13.665 6.693 6.108 1.00 97.62 82 GLU A C 1
ATOM 703 O O . GLU A 1 82 ? -14.379 6.865 7.092 1.00 97.62 82 GLU A O 1
ATOM 708 N N . PHE A 1 83 ? -13.945 5.762 5.189 1.00 97.81 83 PHE A N 1
ATOM 709 C CA . PHE A 1 83 ? -15.144 4.915 5.221 1.00 97.81 83 PHE A CA 1
ATOM 710 C C . PHE A 1 83 ? -15.293 4.145 6.543 1.00 97.81 83 PHE A C 1
ATOM 712 O O . PHE A 1 83 ? -16.397 3.959 7.051 1.00 97.81 83 PHE A O 1
ATOM 719 N N . TYR A 1 84 ? -14.177 3.708 7.134 1.00 97.12 84 TYR A N 1
ATOM 720 C CA . TYR A 1 84 ? -14.163 3.021 8.428 1.00 97.12 84 TYR A CA 1
ATOM 721 C C . TYR A 1 84 ? -13.948 3.951 9.634 1.00 97.12 84 TYR A C 1
ATOM 723 O O . TYR A 1 84 ? -13.684 3.444 10.730 1.00 97.12 84 TYR A O 1
ATOM 731 N N . ASN A 1 85 ? -14.049 5.275 9.463 1.00 97.50 85 ASN A N 1
ATOM 732 C CA . ASN A 1 85 ? -13.828 6.292 10.499 1.00 97.50 85 ASN A CA 1
ATOM 733 C C . ASN A 1 85 ? -12.485 6.123 11.232 1.00 97.50 85 ASN A C 1
ATOM 735 O O . ASN A 1 85 ? -12.395 6.184 12.461 1.00 97.50 85 ASN A O 1
ATOM 739 N N . LYS A 1 86 ? -11.417 5.854 10.477 1.00 96.50 86 LYS A N 1
ATOM 740 C CA . LYS A 1 86 ? -10.051 5.699 10.989 1.00 96.50 86 LYS A CA 1
ATOM 741 C C . LYS A 1 86 ? -9.113 6.718 10.361 1.00 96.50 86 LYS A C 1
ATOM 743 O O . LYS A 1 86 ? -9.258 7.097 9.207 1.00 96.50 86 LYS A O 1
ATOM 748 N N . LYS A 1 87 ? -8.077 7.099 11.110 1.00 95.19 87 LYS A N 1
ATOM 749 C CA . LYS A 1 87 ? -6.985 7.930 10.593 1.00 95.19 87 LYS A CA 1
ATOM 750 C C . LYS A 1 87 ? -5.985 7.073 9.816 1.00 95.19 87 LYS A C 1
ATOM 752 O O . LYS A 1 87 ? -5.513 6.059 10.337 1.00 95.19 87 LYS A O 1
ATOM 757 N N . LEU A 1 88 ? -5.677 7.477 8.585 1.00 94.69 88 LEU A N 1
ATOM 758 C CA . LEU A 1 88 ? -4.588 6.891 7.805 1.00 94.69 88 LEU A CA 1
ATOM 759 C C . LEU A 1 88 ? -3.242 7.309 8.430 1.00 94.69 88 LEU A C 1
ATOM 761 O O . LEU A 1 88 ? -3.108 8.466 8.830 1.00 94.69 88 LEU A O 1
ATOM 765 N N . PRO A 1 89 ? -2.247 6.409 8.541 1.00 90.50 89 PRO A N 1
ATOM 766 C CA . PRO A 1 89 ? -0.911 6.788 8.981 1.00 90.50 89 PRO A CA 1
ATOM 767 C C . PRO A 1 89 ? -0.281 7.813 8.037 1.00 90.50 89 PRO A C 1
ATOM 769 O O . PRO A 1 89 ? -0.430 7.703 6.820 1.00 90.50 89 PRO A O 1
ATOM 772 N N . ASP A 1 90 ? 0.483 8.747 8.601 1.00 89.50 90 ASP A N 1
ATOM 773 C CA . ASP A 1 90 ? 1.130 9.802 7.822 1.00 89.50 90 ASP A CA 1
ATOM 774 C C . ASP A 1 90 ? 2.035 9.241 6.715 1.00 89.50 90 ASP A C 1
ATOM 776 O O . ASP A 1 90 ? 2.667 8.189 6.890 1.00 89.50 90 ASP A O 1
ATOM 780 N N . GLY A 1 91 ? 2.039 9.916 5.567 1.00 86.25 91 GLY A N 1
ATOM 781 C CA . GLY A 1 91 ? 2.712 9.501 4.337 1.00 86.25 91 GLY A CA 1
ATOM 782 C C . GLY A 1 91 ? 2.021 8.381 3.547 1.00 86.25 91 GLY A C 1
ATOM 783 O O . GLY A 1 91 ? 2.375 8.180 2.389 1.00 86.2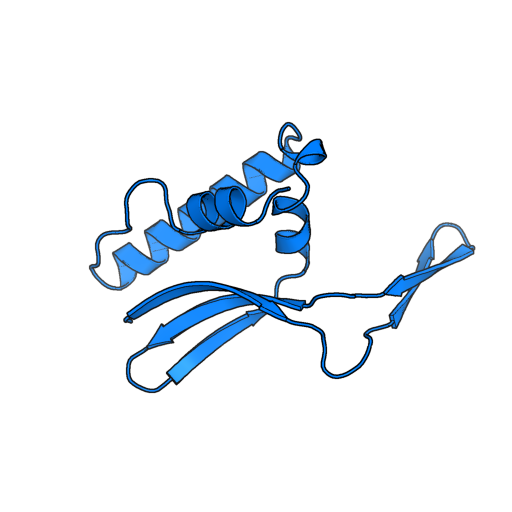5 91 GLY A O 1
ATOM 784 N N . GLY A 1 92 ? 1.032 7.676 4.107 1.00 93.69 92 GLY A N 1
ATOM 785 C CA . GLY A 1 92 ? 0.391 6.516 3.474 1.00 93.69 92 GLY A CA 1
ATOM 786 C C . GLY A 1 92 ? 1.136 5.196 3.705 1.00 93.69 92 GLY A C 1
ATOM 787 O O . GLY A 1 92 ? 2.280 5.153 4.163 1.00 93.69 92 GLY A O 1
ATOM 788 N N . ILE A 1 93 ? 0.463 4.078 3.447 1.00 96.75 93 ILE A N 1
ATOM 789 C CA . ILE A 1 93 ? 1.001 2.731 3.705 1.00 96.75 93 ILE A CA 1
ATOM 790 C C . ILE A 1 93 ? 1.800 2.246 2.488 1.00 96.75 93 ILE A C 1
ATOM 792 O O . ILE A 1 93 ? 2.849 1.617 2.650 1.00 96.75 93 ILE A O 1
ATOM 796 N N . ILE A 1 94 ? 1.347 2.579 1.275 1.00 95.38 94 ILE A N 1
ATOM 797 C CA . ILE A 1 94 ? 2.009 2.215 0.019 1.00 95.38 94 ILE A CA 1
ATOM 798 C C . ILE A 1 94 ? 3.395 2.846 -0.116 1.00 95.38 94 ILE A C 1
ATOM 800 O O . ILE A 1 94 ? 4.330 2.165 -0.523 1.00 95.38 94 ILE A O 1
ATOM 804 N N . THR A 1 95 ? 3.563 4.110 0.263 1.00 95.19 95 THR A N 1
ATOM 805 C CA . THR A 1 95 ? 4.845 4.836 0.194 1.00 95.19 95 THR A CA 1
ATOM 806 C C . THR A 1 95 ? 5.890 4.175 1.085 1.00 95.19 95 THR A C 1
ATOM 808 O O . THR A 1 95 ? 6.944 3.771 0.600 1.00 95.19 95 THR A O 1
ATOM 811 N N . LYS A 1 96 ? 5.542 3.913 2.350 1.00 94.88 96 LYS A N 1
ATOM 812 C CA . LYS A 1 96 ? 6.394 3.192 3.309 1.00 94.88 96 LYS A CA 1
ATOM 813 C C . LYS A 1 96 ? 6.752 1.797 2.819 1.00 94.88 96 LYS A C 1
ATOM 815 O O . LYS A 1 96 ? 7.850 1.302 3.067 1.00 94.88 96 LYS A O 1
ATOM 820 N N . TRP A 1 97 ? 5.818 1.118 2.157 1.00 95.12 97 TRP A N 1
ATOM 821 C CA . TRP A 1 97 ? 6.090 -0.195 1.586 1.00 95.12 97 TRP A CA 1
ATOM 822 C C . TRP A 1 97 ? 7.054 -0.120 0.399 1.00 95.12 97 TRP A C 1
ATOM 824 O O . TRP A 1 97 ? 8.001 -0.904 0.350 1.00 95.12 97 TRP A O 1
ATOM 834 N N . ILE A 1 98 ? 6.849 0.830 -0.515 1.00 94.12 98 ILE A N 1
ATOM 835 C CA . ILE A 1 98 ? 7.740 1.101 -1.648 1.00 94.12 98 ILE A CA 1
ATOM 836 C C . ILE A 1 98 ? 9.151 1.405 -1.146 1.00 94.12 98 ILE A C 1
ATOM 838 O O . ILE A 1 98 ? 10.084 0.733 -1.571 1.00 94.12 98 ILE A O 1
ATOM 842 N N . GLU A 1 99 ? 9.314 2.338 -0.208 1.00 92.94 99 GLU A N 1
ATOM 843 C CA . GLU A 1 99 ? 10.616 2.724 0.359 1.00 92.94 99 GLU A CA 1
ATOM 844 C C . GLU A 1 99 ? 11.374 1.528 0.944 1.00 92.94 99 GLU A C 1
ATOM 846 O O . GLU A 1 99 ? 12.575 1.380 0.742 1.00 92.94 99 GLU A O 1
ATOM 851 N N . ARG A 1 100 ? 10.665 0.622 1.627 1.00 92.75 100 ARG A N 1
ATOM 852 C CA . ARG A 1 100 ? 11.257 -0.591 2.214 1.00 92.75 100 ARG A CA 1
ATOM 853 C C . ARG A 1 100 ? 11.615 -1.666 1.189 1.00 92.75 100 ARG A C 1
ATOM 855 O O . ARG A 1 100 ? 12.344 -2.599 1.527 1.00 92.75 100 ARG A O 1
ATOM 862 N N . LYS A 1 101 ? 11.008 -1.645 -0.000 1.00 91.50 101 LYS A N 1
ATOM 863 C CA . LYS A 1 101 ? 11.083 -2.746 -0.978 1.00 91.50 101 LYS A CA 1
ATOM 864 C C . LYS A 1 101 ? 11.783 -2.372 -2.278 1.00 91.50 101 LYS A C 1
ATOM 866 O O . LYS A 1 101 ? 12.232 -3.289 -2.968 1.00 91.50 101 LYS A O 1
ATOM 871 N N . GLN A 1 102 ? 11.881 -1.089 -2.607 1.00 86.50 102 GLN A N 1
ATOM 872 C CA . GLN A 1 102 ? 12.752 -0.611 -3.669 1.00 86.50 102 GLN A CA 1
ATOM 873 C C . GLN A 1 102 ? 14.201 -0.874 -3.266 1.00 86.50 102 GLN A C 1
ATOM 875 O O . GLN A 1 102 ? 14.638 -0.493 -2.183 1.00 86.50 102 GLN A O 1
ATOM 880 N N . LYS A 1 103 ? 14.914 -1.579 -4.141 1.00 63.78 103 LYS A N 1
ATOM 881 C CA . LYS A 1 103 ? 16.371 -1.686 -4.100 1.00 63.78 103 LYS A CA 1
ATOM 882 C C . LYS A 1 103 ? 16.955 -0.584 -4.977 1.00 63.78 103 LYS A C 1
ATOM 884 O O . LYS A 1 103 ? 16.353 -0.323 -6.044 1.00 63.78 103 LYS A O 1
#

Organism: NCBI:txid1408429

InterPro domains:
  IPR004180 Protein of unknown function DUF226, Borrelia species [PF02890] (1-100)

Foldseek 3Di:
DPAKAKDKDQDPDWDWDWDADPNDIDIDTDRIWIWMWDDDPVGIDTGTDPCLVVLLEPVCCPPPVNVVVVVVVQVVRVVVCVVVVHDAPPPHNSNVVSVVRRD

Secondary structure (DSSP, 8-state):
--EEEEEEE--SS-EEEEEEETTEEEEEEES-EEEEEEEETTEEEEEE-GGGGGGG-GGGTTSHHHHHHHHHHHHHHHHHHHHTT-PPPTT-HHHHHHHHH--

Sequence (103 aa):
FLGISYWYRKPIQNVITKYQENGVMKASTFSKVYYIEFRFKKGSVFCYIGEISYLLRKEKSNKKYYKSLVERILCLERQVYEFYNKKLPDGGIITKWIERKQK

pLDDT: mean 89.3, std 8.78, range [63.78, 97.81]